Protein AF-A0A4Y9YF72-F1 (afdb_monomer)

Nearest PDB structures (foldseek):
  2wne-assembly1_A  TM=9.883E-01  e=7.523E-07  Phanerodontia chrysosporium
  2w52-assembly1_A  TM=9.874E-01  e=9.789E-07  Phanerodontia chrysosporium
  3wdy-assembly2_B  TM=9.302E-01  e=1.455E-05  Paecilomyces sp. 'thermophila'
  3wdu-assembly2_B  TM=9.258E-01  e=1.362E-05  Paecilomyces sp. 'thermophila'
  3wdy-assembly3_C  TM=9.263E-01  e=2.307E-05  Paecilomyces sp. 'thermophila'

Sequence (155 aa):
MPNPRQRYPLLLLIACSSFFVLCAFLYVRPYIAAAVGPYRPVHDPYQHTTRYALADKYVGNDFFNHWMWESLDDPTHGRVNYIDKWTARRTNLSFASDTKFVMRADHTNRVAPNARGRDSIRIHSNKAYADSVTILDVEHMPEAARPGPPSGRSA

Solvent-accessible surface area (backbone atoms only — not comparable to full-atom values): 10485 Å² total; per-residue (Å²): 139,87,84,88,78,91,74,82,59,76,66,63,63,55,58,54,54,53,52,56,54,52,50,53,56,64,62,52,57,68,61,65,66,70,77,62,70,83,81,72,76,80,82,61,94,78,71,74,82,78,75,85,71,91,85,80,86,78,49,14,61,41,53,75,75,52,37,44,50,47,50,60,81,53,91,84,71,56,70,43,29,34,40,40,63,67,58,26,44,76,71,61,32,35,51,58,46,88,78,42,65,49,76,43,62,63,84,83,74,83,65,56,95,88,48,70,32,42,47,29,78,42,76,45,65,74,70,84,78,80,97,72,86,87,86,82,92,75,95,78,76,95,81,81,85,75,83,70,79,82,80,81,76,86,127

Organism: NCBI:txid34475

Structure (mmCIF, N/CA/C/O backbone):
data_AF-A0A4Y9YF72-F1
#
_entry.id   AF-A0A4Y9YF72-F1
#
loop_
_atom_site.group_PDB
_atom_site.id
_atom_site.type_symbol
_atom_site.label_atom_id
_atom_site.label_alt_id
_atom_site.label_comp_id
_atom_site.label_asym_id
_atom_site.label_entity_id
_atom_site.label_seq_id
_atom_site.pdbx_PDB_ins_code
_atom_site.Cartn_x
_atom_site.Cartn_y
_atom_site.Cartn_z
_atom_site.occupancy
_atom_site.B_iso_or_equiv
_atom_site.auth_seq_id
_atom_site.auth_comp_id
_atom_site.auth_asym_id
_atom_site.auth_atom_id
_atom_site.pdbx_PDB_model_num
ATOM 1 N N . MET A 1 1 ? -52.778 66.997 64.361 1.00 50.12 1 MET A N 1
ATOM 2 C CA . MET A 1 1 ? -51.701 67.099 63.348 1.00 50.12 1 MET A CA 1
ATOM 3 C C . MET A 1 1 ? -50.507 66.300 63.850 1.00 50.12 1 MET A C 1
ATOM 5 O O . MET A 1 1 ? -50.086 66.563 64.970 1.00 50.12 1 MET A O 1
ATOM 9 N N . PRO A 1 2 ? -50.082 65.245 63.130 1.00 38.31 2 PRO A N 1
ATOM 10 C CA . PRO A 1 2 ? -48.852 6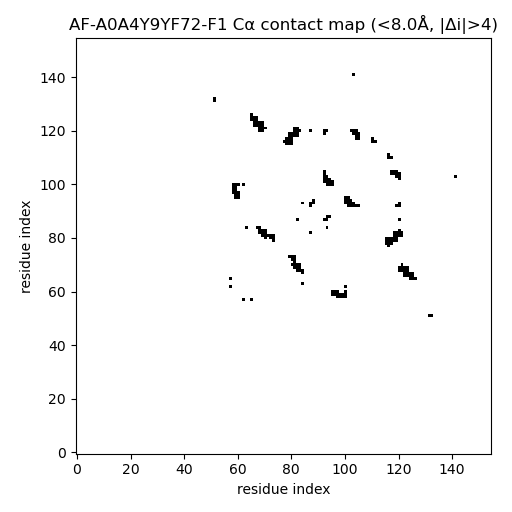5.335 62.328 1.00 38.31 2 PRO A CA 1
ATOM 11 C C . PRO A 1 2 ? -48.932 64.638 60.943 1.00 38.31 2 PRO A C 1
ATOM 13 O O . PRO A 1 2 ? -49.846 63.875 60.655 1.00 38.31 2 PRO A O 1
ATOM 16 N N . ASN A 1 3 ? -47.964 64.977 60.089 1.00 40.59 3 ASN A N 1
ATOM 17 C CA . ASN A 1 3 ? -47.840 64.770 58.634 1.00 40.59 3 ASN A CA 1
ATOM 18 C C . ASN A 1 3 ? -47.347 63.341 58.251 1.00 40.59 3 ASN A C 1
ATOM 20 O O . ASN A 1 3 ? -46.421 62.861 58.914 1.00 40.59 3 ASN A O 1
ATOM 24 N N . PRO A 1 4 ? -47.865 62.654 57.202 1.00 50.78 4 PRO A N 1
ATOM 25 C CA . PRO A 1 4 ? -47.458 61.286 56.877 1.00 50.78 4 PRO A CA 1
ATOM 26 C C . PRO A 1 4 ? -46.300 61.266 55.866 1.00 50.78 4 PRO A C 1
ATOM 28 O O . PRO A 1 4 ? -46.449 61.661 54.713 1.00 50.78 4 PRO A O 1
ATOM 31 N N . ARG A 1 5 ? -45.132 60.757 56.274 1.00 55.25 5 ARG A N 1
ATOM 32 C CA . ARG A 1 5 ? -44.057 60.378 55.341 1.00 55.25 5 ARG A CA 1
ATOM 33 C C . ARG A 1 5 ? -44.157 58.887 55.018 1.00 55.25 5 ARG A C 1
ATOM 35 O O . ARG A 1 5 ? -44.047 58.055 55.917 1.00 55.25 5 ARG A O 1
ATOM 42 N N . GLN A 1 6 ? -44.340 58.584 53.730 1.00 58.81 6 GLN A N 1
ATOM 43 C CA . GLN A 1 6 ? -44.254 57.255 53.117 1.00 58.81 6 GLN A CA 1
ATOM 44 C C . GLN A 1 6 ? -43.027 56.487 53.621 1.00 58.81 6 GLN A C 1
ATOM 46 O O . GLN A 1 6 ? -41.886 56.905 53.429 1.00 58.81 6 GLN A O 1
ATOM 51 N N . ARG A 1 7 ? -43.273 55.324 54.222 1.00 58.47 7 ARG A N 1
ATOM 52 C CA . ARG A 1 7 ? -42.278 54.273 54.428 1.00 58.47 7 ARG A CA 1
ATOM 53 C C . ARG A 1 7 ? -42.843 53.017 53.783 1.00 58.47 7 ARG A C 1
ATOM 55 O O . ARG A 1 7 ? -43.650 52.325 54.392 1.00 58.47 7 ARG A O 1
ATOM 62 N N . TYR A 1 8 ? -42.485 52.767 52.529 1.00 59.09 8 TYR A N 1
ATOM 63 C CA . TYR A 1 8 ? -42.808 51.494 51.891 1.00 59.09 8 TYR A CA 1
ATOM 64 C C . TYR A 1 8 ? -41.902 50.418 52.502 1.00 59.09 8 TYR A C 1
ATOM 66 O O . TYR A 1 8 ? -40.679 50.568 52.447 1.00 59.09 8 TYR A O 1
ATOM 74 N N . PRO A 1 9 ? -42.453 49.370 53.137 1.00 61.31 9 PRO A N 1
ATOM 75 C CA . PRO A 1 9 ? -41.635 48.331 53.736 1.00 61.31 9 PRO A CA 1
ATOM 76 C C . PRO A 1 9 ? -40.953 47.518 52.632 1.00 61.31 9 PRO A C 1
ATOM 78 O O . PRO A 1 9 ? -41.572 47.168 51.628 1.00 61.31 9 PRO A O 1
ATOM 81 N N . LEU A 1 10 ? -39.683 47.181 52.863 1.00 57.97 10 LEU A N 1
ATOM 82 C CA . LEU A 1 10 ? -38.805 46.339 52.036 1.00 57.97 10 LEU A CA 1
ATOM 83 C C . LEU A 1 10 ? -39.486 45.049 51.510 1.00 57.97 10 LEU A C 1
ATOM 85 O O . LEU A 1 10 ? -39.104 44.526 50.468 1.00 57.97 10 LEU A O 1
ATOM 89 N N . LEU A 1 11 ? -40.541 44.577 52.185 1.00 57.09 11 LEU A N 1
ATOM 90 C CA . LEU A 1 11 ? -41.382 43.451 51.767 1.00 57.09 11 LEU A CA 1
ATOM 91 C C . LEU A 1 11 ? -42.107 43.646 50.420 1.00 57.09 11 LEU A C 1
ATOM 93 O O . LEU A 1 11 ? -42.284 42.669 49.696 1.00 57.09 11 LEU A O 1
ATOM 97 N N . LEU A 1 12 ? -42.511 44.868 50.048 1.00 55.44 12 LEU A N 1
ATOM 98 C CA . LEU A 1 12 ? -43.304 45.092 48.826 1.00 55.44 12 LEU A CA 1
ATOM 99 C C . LEU A 1 12 ? -42.461 44.959 47.539 1.00 55.44 12 LEU A C 1
ATOM 101 O O . LEU A 1 12 ? -42.967 44.542 46.501 1.00 55.44 12 LEU A O 1
ATOM 105 N N . LEU A 1 13 ? -41.158 45.251 47.615 1.00 54.81 13 LEU A N 1
ATOM 106 C CA . LEU A 1 13 ? -40.212 45.099 46.498 1.00 54.81 13 LEU A CA 1
ATOM 107 C C . LEU A 1 13 ? -39.846 43.627 46.231 1.00 54.81 13 LEU A C 1
ATOM 109 O O . LEU A 1 13 ? -39.652 43.241 45.080 1.00 54.81 13 LEU A O 1
ATOM 113 N N . ILE A 1 14 ? -39.807 42.792 47.275 1.00 58.72 14 ILE A N 1
ATOM 114 C CA . ILE A 1 14 ? -39.471 41.358 47.178 1.00 58.72 14 ILE A CA 1
ATOM 115 C C . ILE A 1 14 ? -40.650 40.543 46.617 1.00 58.72 14 ILE A C 1
ATOM 117 O O . ILE A 1 14 ? -40.458 39.587 45.860 1.00 58.72 14 ILE A O 1
ATOM 121 N N . ALA A 1 15 ? -41.885 40.946 46.929 1.00 58.03 15 ALA A N 1
ATOM 122 C CA . ALA A 1 15 ? -43.087 40.332 46.363 1.00 58.03 15 ALA A CA 1
ATOM 123 C C . ALA A 1 15 ? -43.213 40.567 44.843 1.00 58.03 15 ALA A C 1
ATOM 125 O O . ALA A 1 15 ? -43.726 39.716 44.120 1.00 58.03 15 ALA A O 1
ATOM 126 N N . CYS A 1 16 ? -42.706 41.696 44.339 1.00 57.41 16 CYS A N 1
ATOM 127 C CA . CYS A 1 16 ? -42.791 42.029 42.918 1.00 57.41 16 CYS A CA 1
ATOM 128 C C . CYS A 1 16 ? -41.764 41.249 42.071 1.00 57.41 16 CYS A C 1
ATOM 130 O O . CYS A 1 16 ? -42.089 40.787 40.981 1.00 57.41 16 CYS A O 1
ATOM 132 N N . SER A 1 17 ? -40.544 41.014 42.577 1.00 61.19 17 SER A N 1
ATOM 133 C CA . SER A 1 17 ? -39.507 40.272 41.834 1.00 61.19 17 SER A CA 1
ATOM 134 C C . SER A 1 17 ? -39.796 38.770 41.729 1.00 61.19 17 SER A C 1
ATOM 136 O O . SER A 1 17 ? -39.545 38.156 40.693 1.00 61.19 17 SER A O 1
ATOM 138 N N . SER A 1 18 ? -40.383 38.181 42.772 1.00 61.12 18 SER A N 1
ATOM 139 C CA . SER A 1 18 ? -40.743 36.759 42.807 1.00 61.12 18 SER A CA 1
ATOM 140 C C . SER A 1 18 ? -41.889 36.411 41.848 1.00 61.12 18 SER A C 1
ATOM 142 O O . SER A 1 18 ? -41.864 35.344 41.233 1.00 61.12 18 SER A O 1
ATOM 144 N N . PHE A 1 19 ? -42.837 37.330 41.633 1.00 63.22 19 PHE A N 1
ATOM 145 C CA . PHE A 1 19 ? -43.930 37.142 40.675 1.00 63.22 19 PHE A CA 1
ATOM 146 C C . PHE A 1 19 ? -43.442 37.163 39.215 1.00 63.22 19 PHE A C 1
ATOM 148 O O . PHE A 1 19 ? -43.870 36.339 38.407 1.00 63.22 19 PHE A O 1
ATOM 155 N N . PHE A 1 20 ? -42.483 38.036 38.882 1.00 61.34 20 PHE A N 1
ATOM 156 C CA . PHE A 1 20 ? -41.873 38.083 37.546 1.00 61.34 20 PHE A CA 1
ATOM 157 C C . PHE A 1 20 ? -41.055 36.824 37.221 1.00 61.34 20 PHE A C 1
ATOM 159 O O . PHE A 1 20 ? -41.131 36.315 36.101 1.00 61.34 20 PHE A O 1
ATOM 166 N N . VAL A 1 21 ? -40.324 36.278 38.199 1.00 66.38 21 VAL A N 1
ATOM 167 C CA . VAL A 1 21 ? -39.548 35.039 38.020 1.00 66.38 21 VAL A CA 1
ATOM 168 C C . VAL A 1 21 ? -40.474 33.833 37.828 1.00 66.38 21 VAL A C 1
ATOM 170 O O . VAL A 1 21 ? -40.273 33.049 36.902 1.00 66.38 21 VAL A O 1
ATOM 173 N N . LEU A 1 22 ? -41.534 33.706 38.634 1.00 63.78 22 LEU A N 1
ATOM 174 C CA . LEU A 1 22 ? -42.528 32.637 38.477 1.00 63.78 22 LEU A CA 1
ATOM 175 C C . LEU A 1 22 ? -43.243 32.703 37.122 1.00 63.78 22 LEU A C 1
ATOM 177 O O . LEU A 1 22 ? -43.400 31.673 36.469 1.00 63.78 22 LEU A O 1
ATOM 181 N N . CYS A 1 23 ? -43.612 33.897 36.656 1.00 64.50 23 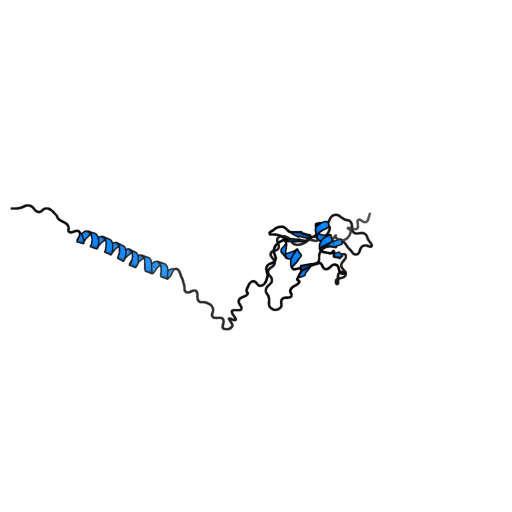CYS A N 1
ATOM 182 C CA . CYS A 1 23 ? -44.285 34.057 35.368 1.00 64.50 23 CYS A CA 1
ATOM 183 C C . CYS A 1 23 ? -43.373 33.660 34.190 1.00 64.50 23 CYS A C 1
ATOM 185 O O . CYS A 1 23 ? -43.813 32.952 33.288 1.00 64.50 23 CYS A O 1
ATOM 187 N N . ALA A 1 24 ? -42.077 33.999 34.234 1.00 62.44 24 ALA A N 1
ATOM 188 C CA . ALA A 1 24 ? -41.110 33.563 33.221 1.00 62.44 24 ALA A CA 1
ATOM 189 C C . ALA A 1 24 ? -40.930 32.031 33.194 1.00 62.44 24 ALA A C 1
ATOM 191 O O . ALA A 1 24 ? -40.911 31.428 32.120 1.00 62.44 24 ALA A O 1
ATOM 192 N N . PHE A 1 25 ? -40.869 31.368 34.355 1.00 61.44 25 PHE A N 1
ATOM 193 C CA . PHE A 1 25 ? -40.765 29.903 34.411 1.00 61.44 25 PHE A CA 1
ATOM 194 C C . PHE A 1 25 ? -42.038 29.186 33.943 1.00 61.44 25 PHE A C 1
ATOM 196 O O . PHE A 1 25 ? -41.942 28.118 33.334 1.00 61.44 25 PHE A O 1
ATOM 203 N N . LEU A 1 26 ? -43.217 29.758 34.196 1.00 65.56 26 LEU A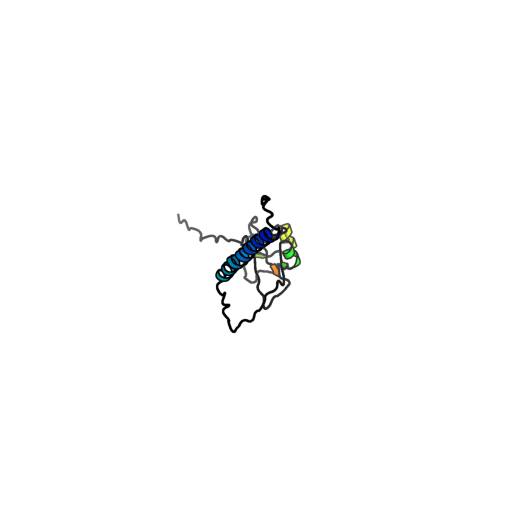 N 1
ATOM 204 C CA . LEU A 1 26 ? -44.492 29.195 33.747 1.00 65.56 26 LEU A CA 1
ATOM 205 C C . LEU A 1 26 ? -44.775 29.475 32.264 1.00 65.56 26 LEU A C 1
ATOM 207 O O . LEU A 1 26 ? -45.437 28.666 31.621 1.00 65.56 26 LEU A O 1
ATOM 211 N N . TYR A 1 27 ? -44.243 30.567 31.705 1.00 62.72 27 TYR A N 1
ATOM 212 C CA . TYR A 1 27 ? -44.468 30.935 30.306 1.00 62.72 27 TYR A CA 1
ATOM 213 C C . TYR A 1 27 ? -43.460 30.296 29.338 1.00 62.72 27 TYR A C 1
ATOM 215 O O . TYR A 1 27 ? -43.830 29.988 28.213 1.00 62.72 27 TYR A O 1
ATOM 223 N N . VAL A 1 28 ? -42.213 30.019 29.751 1.00 59.72 28 VAL A N 1
ATOM 224 C CA . VAL A 1 28 ? -41.188 29.416 28.863 1.00 59.72 28 VAL A CA 1
ATOM 225 C C . VAL A 1 28 ? -41.265 27.881 28.814 1.00 59.72 28 VAL A C 1
ATOM 227 O O . VAL A 1 28 ? -40.985 27.273 27.781 1.00 59.72 28 VAL A O 1
ATOM 230 N N . ARG A 1 29 ? -41.692 27.222 29.900 1.00 56.97 29 ARG A N 1
ATOM 231 C CA . ARG A 1 29 ? -41.768 25.750 29.975 1.00 56.97 29 ARG A CA 1
ATOM 232 C C . ARG A 1 29 ? -42.698 25.066 28.957 1.00 56.97 29 ARG A C 1
ATOM 234 O O . ARG A 1 29 ? -42.290 24.020 28.451 1.00 56.97 29 ARG A O 1
ATOM 241 N N . PRO A 1 30 ? -43.885 25.596 28.605 1.00 57.41 30 PRO A N 1
ATOM 242 C CA . PRO A 1 30 ? -44.741 24.937 27.619 1.00 57.41 30 PRO A CA 1
ATOM 243 C C . PRO A 1 30 ? -44.245 25.088 26.170 1.00 57.41 30 PRO A C 1
ATOM 245 O O . PRO A 1 30 ? -44.663 24.309 25.319 1.00 57.41 30 PRO A O 1
ATOM 248 N N . TYR A 1 31 ? -43.327 26.020 25.874 1.00 54.25 31 TYR A N 1
ATOM 249 C CA . TYR A 1 31 ? -42.811 26.206 24.509 1.00 54.25 31 TYR A CA 1
ATOM 250 C C . TYR A 1 31 ? -41.742 25.178 24.107 1.00 54.25 31 TYR A C 1
ATOM 252 O O . TYR A 1 31 ? -41.672 24.810 22.938 1.00 54.25 31 TYR A O 1
ATOM 260 N N . ILE A 1 32 ? -40.940 24.658 25.046 1.00 56.22 32 ILE A N 1
ATOM 261 C CA . ILE A 1 32 ? -39.904 23.655 24.718 1.00 56.22 32 ILE A CA 1
ATOM 262 C C . ILE A 1 32 ? -40.517 22.263 24.481 1.00 56.22 32 ILE A C 1
ATOM 264 O O . ILE A 1 32 ? -40.023 21.504 23.650 1.00 56.22 32 ILE A O 1
ATOM 268 N N . ALA A 1 33 ? -41.624 21.925 25.149 1.00 54.97 33 ALA A N 1
ATOM 269 C CA . ALA A 1 33 ? -42.234 20.597 25.043 1.00 54.97 33 ALA A CA 1
ATOM 270 C C . ALA A 1 33 ? -42.943 20.332 23.697 1.00 54.97 33 ALA A C 1
ATOM 272 O O . ALA A 1 33 ? -43.130 19.176 23.332 1.00 54.97 33 ALA A O 1
ATOM 273 N N . ALA A 1 34 ? -43.324 21.375 22.949 1.00 56.28 34 ALA A N 1
ATOM 274 C CA . ALA A 1 34 ? -44.076 21.235 21.698 1.00 56.28 34 ALA A CA 1
ATOM 275 C C . ALA A 1 34 ? -43.199 21.119 20.432 1.00 56.28 34 ALA A C 1
ATOM 277 O O . ALA A 1 34 ? -43.714 20.776 19.371 1.00 56.28 34 ALA A O 1
ATOM 278 N N . ALA A 1 35 ? -41.888 21.384 20.518 1.00 54.28 35 ALA A N 1
ATOM 279 C CA . ALA A 1 35 ? -40.981 21.366 19.360 1.00 54.28 35 ALA A CA 1
ATOM 280 C C . ALA A 1 35 ? -40.330 19.995 19.082 1.00 54.28 35 ALA A C 1
ATOM 282 O O . ALA A 1 35 ? -39.660 19.818 18.067 1.00 54.28 35 ALA A O 1
ATOM 283 N N . VAL A 1 36 ? -40.543 19.009 19.953 1.00 61.12 36 VAL A N 1
ATOM 284 C CA . VAL A 1 36 ? -40.108 17.620 19.766 1.00 61.12 36 VAL A CA 1
ATOM 285 C C . VAL A 1 36 ? -41.348 16.754 19.610 1.00 61.12 36 VAL A C 1
ATOM 287 O O . VAL A 1 36 ? -41.893 16.226 20.576 1.00 61.12 36 VAL A O 1
ATOM 290 N N . GLY A 1 37 ? -41.826 16.628 18.369 1.00 59.78 37 GLY A N 1
ATOM 291 C CA . GLY A 1 37 ? -42.790 15.583 18.028 1.00 59.78 37 GLY A CA 1
ATOM 292 C C . GLY A 1 37 ? -42.251 14.220 18.481 1.00 59.78 37 GLY A C 1
ATOM 293 O O . GLY A 1 37 ? -41.030 14.045 18.544 1.00 59.78 37 GLY A O 1
ATOM 294 N N . PRO A 1 38 ? -43.113 13.248 18.828 1.00 66.00 38 PRO A N 1
ATOM 295 C CA . PRO A 1 38 ? -42.639 11.946 19.254 1.00 66.00 38 PRO A CA 1
ATOM 296 C C . PRO A 1 38 ? -41.899 11.318 18.078 1.00 66.00 38 PRO A C 1
ATOM 298 O O . PRO A 1 38 ? -42.517 10.843 17.125 1.00 66.00 38 PRO A O 1
ATOM 301 N N . TYR A 1 39 ? -40.568 11.318 18.139 1.00 54.06 39 TYR A N 1
ATOM 302 C CA . TYR A 1 39 ? -39.772 10.393 17.359 1.00 54.06 39 TYR A CA 1
ATOM 303 C C . TYR A 1 39 ? -40.244 9.009 17.792 1.00 54.06 39 TYR A C 1
ATOM 305 O O . TYR A 1 39 ? -39.923 8.542 18.882 1.00 54.06 39 TYR A O 1
ATOM 313 N N . ARG A 1 40 ? -41.131 8.411 16.998 1.00 59.91 40 ARG A N 1
ATOM 314 C CA . ARG A 1 40 ? -41.585 7.043 17.194 1.00 59.91 40 ARG A CA 1
ATOM 315 C C .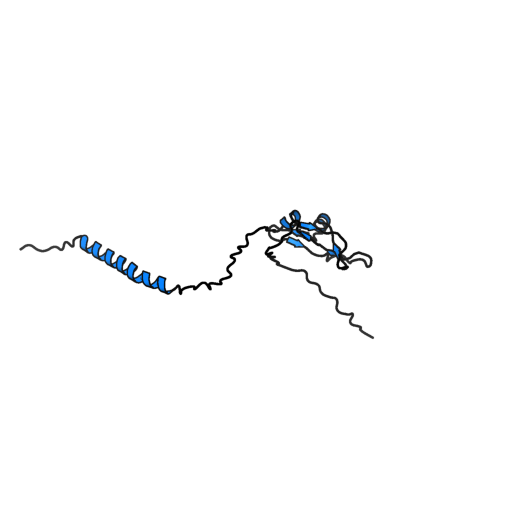 ARG A 1 40 ? -40.489 6.169 16.601 1.00 59.91 40 ARG A C 1
ATOM 317 O O . ARG A 1 40 ? -40.398 6.120 15.375 1.00 59.91 40 ARG A O 1
ATOM 324 N N . PRO A 1 41 ? -39.635 5.516 17.411 1.00 63.41 41 PRO A N 1
ATOM 325 C CA . PRO A 1 41 ? -38.747 4.515 16.855 1.00 63.41 41 PRO A CA 1
ATOM 326 C C . PRO A 1 41 ? -39.631 3.437 16.228 1.00 63.41 41 PRO A C 1
ATOM 328 O O . PRO A 1 41 ? -40.516 2.889 16.890 1.00 63.41 41 PRO A O 1
ATOM 331 N N . VAL A 1 42 ? -39.430 3.177 14.937 1.00 65.81 42 VAL A N 1
ATOM 332 C CA . VAL A 1 42 ? -39.989 1.998 14.279 1.00 65.81 42 VAL A CA 1
ATOM 333 C C . VAL A 1 42 ? -39.494 0.794 15.077 1.00 65.81 42 VAL A C 1
ATOM 335 O O . VAL A 1 42 ? -38.291 0.569 15.198 1.00 65.81 42 VAL A O 1
ATOM 338 N N . HIS A 1 43 ? -40.419 0.085 15.716 1.00 61.41 43 HIS A N 1
ATOM 339 C CA . HIS A 1 43 ? -40.112 -1.115 16.480 1.00 61.41 43 HIS A CA 1
ATOM 340 C C . HIS A 1 43 ? -40.001 -2.264 15.476 1.00 61.41 43 HIS A C 1
ATOM 342 O O . HIS A 1 43 ? -40.974 -2.969 15.230 1.00 61.41 43 HIS A O 1
ATOM 348 N N . ASP A 1 44 ? -38.841 -2.398 14.833 1.00 68.81 44 ASP A N 1
ATOM 349 C CA . ASP A 1 44 ? -38.553 -3.587 14.035 1.00 68.81 44 ASP A CA 1
ATOM 350 C C . ASP A 1 44 ? -38.323 -4.768 14.993 1.00 68.81 44 ASP A C 1
ATOM 352 O O . ASP A 1 44 ? -37.387 -4.727 15.797 1.00 68.81 44 ASP A O 1
ATOM 356 N N . PRO A 1 45 ? -39.133 -5.842 14.937 1.00 67.12 45 PRO A N 1
ATOM 357 C CA . PRO A 1 45 ? -39.005 -6.992 15.838 1.00 67.12 45 PRO A CA 1
ATOM 358 C C . PRO A 1 45 ? -37.733 -7.828 15.589 1.00 67.12 45 PRO A C 1
ATOM 360 O O . PRO A 1 45 ? -37.479 -8.789 16.310 1.00 67.12 45 PRO A O 1
ATOM 363 N N . TYR A 1 46 ? -36.913 -7.439 14.606 1.00 59.12 46 TYR A N 1
ATOM 364 C CA . TYR A 1 46 ? -35.614 -8.025 14.268 1.00 59.12 46 TYR A CA 1
ATOM 365 C C . TYR A 1 46 ? -34.450 -7.054 14.530 1.00 59.12 46 TYR A C 1
ATOM 367 O O . TYR A 1 46 ? -33.500 -6.972 13.756 1.00 59.12 46 TYR A O 1
ATOM 375 N N . GLN A 1 47 ? -34.496 -6.300 15.629 1.00 53.66 47 GLN A N 1
ATOM 376 C CA . GLN A 1 47 ? -33.350 -5.517 16.100 1.00 53.66 47 GLN A CA 1
ATOM 377 C C . GLN A 1 47 ? -32.304 -6.440 16.741 1.00 53.66 47 GLN A C 1
ATOM 379 O O . GLN A 1 47 ? -32.140 -6.488 17.959 1.00 53.66 47 GLN A O 1
ATOM 384 N N . HIS A 1 48 ? -31.540 -7.152 15.915 1.00 59.31 48 HIS A N 1
ATOM 385 C CA . HIS A 1 48 ? -30.193 -7.527 16.321 1.00 59.31 48 HIS A CA 1
ATOM 386 C C . HIS A 1 48 ? -29.381 -6.228 16.287 1.00 59.31 48 HIS A C 1
ATOM 388 O O . HIS A 1 48 ? -28.952 -5.786 15.223 1.00 59.31 48 HIS A O 1
ATOM 394 N N . THR A 1 49 ? -29.223 -5.549 17.429 1.00 61.69 49 THR A N 1
ATOM 395 C CA . THR A 1 49 ? -28.299 -4.406 17.526 1.00 61.69 49 THR A CA 1
ATOM 396 C C . THR A 1 49 ? -26.866 -4.936 17.494 1.00 61.69 49 THR A C 1
ATOM 398 O O . THR A 1 49 ? -26.137 -4.962 18.481 1.00 61.69 49 THR A O 1
ATOM 401 N N . THR A 1 50 ? -26.462 -5.435 16.330 1.00 67.88 50 THR A N 1
ATOM 402 C CA . THR A 1 50 ? -25.081 -5.794 16.057 1.00 67.88 50 THR A CA 1
ATOM 403 C C . THR A 1 50 ? -24.334 -4.482 15.889 1.00 67.88 50 THR A C 1
ATOM 405 O O . THR A 1 50 ? -24.432 -3.805 14.867 1.00 67.88 50 THR A O 1
ATOM 408 N N . ARG A 1 51 ? -23.656 -4.058 16.955 1.00 78.31 51 ARG A N 1
ATOM 409 C CA . ARG A 1 51 ? -22.821 -2.860 16.942 1.00 78.31 51 ARG A CA 1
ATOM 410 C C . ARG A 1 51 ? -21.453 -3.239 16.401 1.00 78.31 51 ARG A C 1
ATOM 412 O O . ARG A 1 51 ? -20.741 -4.019 17.027 1.00 78.31 51 ARG A O 1
ATOM 419 N N . TYR A 1 52 ? -21.082 -2.672 15.259 1.00 86.25 52 TYR A N 1
ATOM 420 C CA . TYR A 1 52 ? -19.710 -2.756 14.776 1.00 86.25 52 TYR A CA 1
ATOM 421 C C . TYR A 1 52 ? -18.811 -1.877 15.646 1.00 86.25 52 TYR A C 1
ATOM 423 O O . TYR A 1 52 ? -19.131 -0.718 15.918 1.00 86.25 52 TYR A O 1
ATOM 431 N N . ALA A 1 53 ? -17.687 -2.436 16.082 1.00 91.62 53 ALA A N 1
ATOM 432 C CA . ALA A 1 53 ? -16.606 -1.703 16.723 1.00 91.62 53 ALA A CA 1
ATOM 433 C C . ALA A 1 53 ? -15.414 -1.631 15.765 1.00 91.62 53 ALA A C 1
ATOM 435 O O . ALA A 1 53 ? -15.227 -2.515 14.927 1.00 91.62 53 ALA A O 1
ATOM 436 N N . LEU A 1 54 ? -14.604 -0.579 15.887 1.00 94.50 54 LEU A N 1
ATOM 437 C CA . LEU A 1 54 ? -13.387 -0.444 15.096 1.00 94.50 54 LEU A CA 1
ATOM 438 C C . LEU A 1 54 ? -12.401 -1.553 15.489 1.00 94.50 54 LEU A C 1
ATOM 440 O O . LEU A 1 54 ? -11.869 -1.532 16.597 1.00 94.50 54 LEU A O 1
ATOM 444 N N . ALA A 1 55 ? -12.175 -2.508 14.587 1.00 94.12 55 ALA A N 1
ATOM 445 C CA . ALA A 1 55 ? -11.201 -3.579 14.787 1.00 94.12 55 ALA A CA 1
ATOM 446 C C . ALA A 1 55 ? -9.782 -3.125 14.413 1.00 94.12 55 ALA A C 1
ATOM 448 O O . ALA A 1 55 ? -8.850 -3.256 15.201 1.00 94.12 55 ALA A O 1
ATOM 449 N N . ASP A 1 56 ? -9.634 -2.547 13.222 1.00 95.88 56 ASP A N 1
ATOM 450 C CA . ASP A 1 56 ? -8.354 -2.148 12.654 1.00 95.88 56 ASP A CA 1
ATOM 451 C C . ASP A 1 56 ? -8.506 -0.831 11.882 1.00 95.88 56 ASP A C 1
ATOM 453 O O . ASP A 1 56 ? -9.541 -0.562 11.269 1.00 95.88 56 ASP A O 1
ATOM 457 N N . LYS A 1 57 ? -7.458 -0.004 11.915 1.00 96.81 57 LYS A N 1
ATOM 458 C CA . LYS A 1 57 ? -7.349 1.244 11.156 1.00 96.81 57 LYS A CA 1
ATOM 459 C C . LYS A 1 57 ? -5.950 1.315 10.560 1.00 96.81 57 LYS A C 1
ATOM 461 O O . LYS A 1 57 ? -4.980 1.206 11.301 1.00 96.81 57 LYS A O 1
ATOM 466 N N . TYR A 1 58 ? -5.866 1.516 9.248 1.00 97.31 58 TYR A N 1
ATOM 467 C CA . TYR A 1 58 ? -4.599 1.653 8.532 1.00 97.31 58 TYR A CA 1
ATOM 468 C C . TYR A 1 58 ? -4.547 3.015 7.847 1.00 97.31 58 TYR A C 1
ATOM 470 O O . TYR A 1 58 ? -5.385 3.310 6.997 1.00 97.31 58 TYR A O 1
ATOM 478 N N . VAL A 1 59 ? -3.576 3.846 8.218 1.00 97.56 59 VAL A N 1
ATOM 479 C CA . VAL A 1 59 ? -3.342 5.159 7.611 1.00 97.56 59 VAL A CA 1
ATOM 480 C C . VAL A 1 59 ? -1.862 5.320 7.282 1.00 97.56 59 VAL A C 1
ATOM 482 O O . VAL A 1 59 ? -0.985 4.978 8.072 1.00 97.56 59 VAL A O 1
ATOM 485 N N . GLY A 1 60 ? -1.569 5.848 6.092 1.00 96.62 60 GLY A N 1
ATOM 486 C CA . GLY A 1 60 ? -0.207 6.214 5.715 1.00 96.62 60 GLY A CA 1
ATOM 487 C C . GLY A 1 60 ? 0.779 5.046 5.801 1.00 96.62 60 GLY A C 1
ATOM 488 O O . GLY A 1 60 ? 0.680 4.070 5.056 1.00 96.62 60 GLY A O 1
ATOM 489 N N . ASN A 1 61 ? 1.753 5.152 6.707 1.00 96.75 61 ASN A N 1
ATOM 490 C CA . ASN A 1 61 ? 2.810 4.153 6.867 1.00 96.75 61 ASN A CA 1
ATOM 491 C C . ASN A 1 61 ? 2.326 2.804 7.423 1.00 96.75 61 ASN A C 1
ATOM 493 O O . ASN A 1 61 ? 3.039 1.810 7.266 1.00 96.75 61 ASN A O 1
ATOM 497 N N . ASP A 1 62 ? 1.122 2.727 7.996 1.00 96.94 62 ASP A N 1
ATOM 498 C CA . ASP A 1 62 ? 0.559 1.475 8.517 1.00 96.94 62 ASP A CA 1
ATOM 499 C C . ASP A 1 62 ? 0.483 0.383 7.439 1.00 96.94 62 ASP A C 1
ATOM 501 O O . ASP A 1 62 ? 0.707 -0.800 7.714 1.00 96.94 62 ASP A O 1
ATOM 505 N N . PHE A 1 63 ? 0.258 0.778 6.182 1.00 96.88 63 PHE A N 1
ATOM 506 C CA . PHE A 1 63 ? 0.234 -0.138 5.043 1.00 96.88 63 PHE A CA 1
ATOM 507 C C . PHE A 1 63 ? 1.561 -0.890 4.868 1.00 96.88 63 PHE A C 1
ATOM 509 O O . PHE A 1 63 ? 1.557 -2.068 4.528 1.00 96.88 63 PHE A O 1
ATOM 516 N N . PHE A 1 64 ? 2.709 -0.278 5.174 1.00 96.81 64 PHE A N 1
ATOM 517 C CA . PHE A 1 64 ? 4.006 -0.961 5.073 1.00 96.81 64 PHE A CA 1
ATOM 518 C C . PHE A 1 64 ? 4.253 -1.995 6.179 1.00 96.81 64 PHE A C 1
ATOM 520 O O . PHE A 1 64 ? 5.132 -2.852 6.014 1.00 96.81 64 PHE A O 1
ATOM 527 N N . ASN A 1 65 ? 3.500 -1.917 7.278 1.00 95.25 65 ASN A N 1
ATOM 528 C CA . ASN A 1 65 ? 3.680 -2.745 8.469 1.00 95.25 65 ASN A CA 1
ATOM 529 C C . ASN A 1 65 ? 2.655 -3.884 8.553 1.00 95.25 65 ASN A C 1
ATOM 531 O O . ASN A 1 65 ? 2.985 -4.968 9.031 1.00 95.25 65 ASN A O 1
ATOM 535 N N . HIS A 1 66 ? 1.433 -3.661 8.064 1.00 95.88 66 HIS A N 1
ATOM 536 C CA . HIS A 1 66 ? 0.313 -4.598 8.222 1.00 95.88 66 HIS A CA 1
ATOM 537 C C . HIS A 1 66 ? -0.105 -5.322 6.934 1.00 95.88 66 HIS A C 1
ATOM 539 O O . HIS A 1 66 ? -1.012 -6.158 6.974 1.00 95.88 66 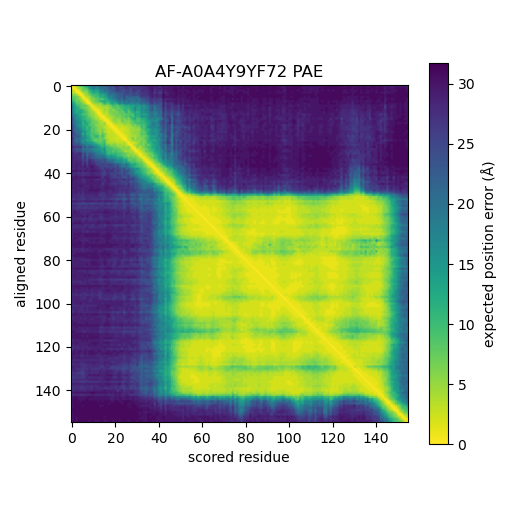HIS A O 1
ATOM 545 N N . TRP A 1 67 ? 0.561 -5.024 5.815 1.00 97.44 67 TRP A N 1
ATOM 546 C CA . TRP A 1 67 ? 0.301 -5.636 4.515 1.00 97.44 67 TRP A CA 1
ATOM 547 C C . TRP A 1 67 ? 1.566 -6.252 3.910 1.00 97.44 67 TRP A C 1
ATOM 549 O O . TRP A 1 67 ? 2.697 -5.815 4.154 1.00 97.44 67 TRP A O 1
ATOM 559 N N . MET A 1 68 ? 1.356 -7.272 3.087 1.00 97.12 68 MET A N 1
ATOM 560 C CA . MET A 1 68 ? 2.370 -7.968 2.303 1.00 97.12 68 MET A CA 1
ATOM 561 C C . MET A 1 68 ? 2.295 -7.550 0.842 1.00 97.12 68 MET A C 1
ATOM 563 O O . MET A 1 68 ? 1.209 -7.358 0.313 1.00 97.12 68 MET A O 1
ATOM 567 N N . TRP A 1 69 ? 3.457 -7.433 0.197 1.00 97.44 69 TRP A N 1
ATOM 568 C CA . TRP A 1 69 ? 3.566 -7.200 -1.240 1.00 97.44 69 TRP A CA 1
ATOM 569 C C . TRP A 1 69 ? 3.704 -8.553 -1.922 1.00 97.44 69 TRP A C 1
ATOM 571 O O . TRP A 1 69 ? 4.669 -9.275 -1.667 1.00 97.44 69 TRP A O 1
ATOM 581 N N . GLU A 1 70 ? 2.745 -8.888 -2.774 1.00 95.19 70 GLU A N 1
ATOM 582 C CA . GLU A 1 70 ? 2.778 -10.119 -3.555 1.00 95.19 70 GLU A CA 1
ATOM 583 C C . GLU A 1 70 ? 3.586 -9.873 -4.826 1.00 95.19 70 GLU A C 1
ATOM 585 O O . GLU A 1 70 ? 3.233 -9.003 -5.611 1.00 95.19 70 GLU A O 1
ATOM 590 N N . SER A 1 71 ? 4.664 -10.631 -5.037 1.00 92.88 71 SER A N 1
ATOM 591 C CA . SER A 1 71 ? 5.523 -10.528 -6.231 1.00 92.88 71 SER A CA 1
ATOM 592 C C . SER A 1 71 ? 5.367 -11.698 -7.211 1.00 92.88 71 SER A C 1
ATOM 594 O O . SER A 1 71 ? 6.086 -11.788 -8.216 1.00 92.88 71 SER A O 1
ATOM 596 N N . LEU A 1 72 ? 4.424 -12.599 -6.921 1.00 90.31 72 LEU A N 1
ATOM 597 C CA . LEU A 1 72 ? 4.114 -13.761 -7.747 1.00 90.31 72 LEU A CA 1
ATOM 598 C C . LEU A 1 72 ? 3.588 -13.345 -9.125 1.00 90.31 72 LEU A C 1
ATOM 600 O O . LEU A 1 72 ? 3.153 -12.209 -9.335 1.00 90.31 72 LEU A O 1
ATOM 604 N N . ASP A 1 73 ? 3.649 -14.286 -10.065 1.00 89.38 73 ASP A N 1
ATOM 605 C CA . ASP A 1 73 ? 3.007 -14.123 -11.365 1.00 89.38 73 ASP A CA 1
ATOM 606 C C . ASP A 1 73 ? 1.508 -13.892 -11.179 1.00 89.38 73 ASP A C 1
ATOM 608 O O . ASP A 1 73 ? 0.876 -14.482 -10.300 1.00 89.38 73 ASP A O 1
ATOM 612 N N . ASP A 1 74 ? 0.949 -13.005 -11.998 1.00 90.25 74 ASP A N 1
ATOM 613 C CA . ASP A 1 74 ? -0.458 -12.647 -11.904 1.00 90.25 74 ASP A CA 1
ATOM 614 C C . ASP A 1 74 ? -1.350 -13.867 -12.201 1.00 90.25 74 ASP A C 1
ATOM 616 O O . ASP A 1 74 ? -1.339 -14.360 -13.333 1.00 90.25 74 ASP A O 1
ATOM 620 N N . PRO A 1 75 ? -2.178 -14.321 -11.237 1.00 89.25 75 PRO A N 1
ATOM 621 C CA . PRO A 1 75 ? -3.091 -15.445 -11.440 1.00 89.25 75 PRO A CA 1
ATOM 622 C C . PRO A 1 75 ? -4.115 -15.208 -12.558 1.00 89.25 75 PRO A C 1
ATOM 624 O O . PRO A 1 75 ? -4.695 -16.158 -13.080 1.00 89.25 75 PRO A O 1
ATOM 627 N N . THR A 1 76 ? -4.361 -13.944 -12.926 1.00 90.88 76 THR A N 1
ATOM 628 C CA . THR A 1 76 ? -5.278 -13.574 -14.014 1.00 90.88 76 THR A CA 1
ATOM 629 C C . THR A 1 76 ? -4.596 -13.472 -15.382 1.00 90.88 76 THR A C 1
ATOM 631 O O . THR A 1 76 ? -5.268 -13.207 -16.377 1.00 90.88 76 THR A O 1
ATOM 634 N N . HIS A 1 77 ? -3.291 -13.763 -15.457 1.00 89.38 77 HIS A N 1
ATOM 635 C CA . HIS A 1 77 ? -2.476 -13.739 -16.677 1.00 89.38 77 HIS A CA 1
ATOM 636 C C . HIS A 1 77 ? -2.412 -12.358 -17.360 1.00 89.38 77 HIS A C 1
ATOM 638 O O . HIS A 1 77 ? -2.291 -12.256 -18.584 1.00 89.38 77 HIS A O 1
ATOM 644 N N . GLY A 1 78 ? -2.494 -11.274 -16.585 1.00 87.44 78 GLY A N 1
ATOM 645 C CA . GLY A 1 78 ? -2.320 -9.913 -17.070 1.00 87.44 78 GLY A CA 1
ATOM 646 C C . GLY A 1 78 ? -0.867 -9.583 -17.418 1.00 87.44 78 GLY A C 1
ATOM 647 O O . GLY A 1 78 ? 0.086 -10.177 -16.914 1.00 87.44 78 GLY A O 1
ATOM 648 N N . ARG A 1 79 ? -0.675 -8.565 -18.268 1.00 91.69 79 ARG A N 1
ATOM 649 C CA . ARG A 1 79 ? 0.657 -8.036 -18.610 1.00 91.69 79 ARG A CA 1
ATOM 650 C C . ARG A 1 79 ? 1.177 -7.110 -17.507 1.00 91.69 79 ARG A C 1
ATOM 652 O O . ARG A 1 79 ? 1.315 -5.898 -17.700 1.00 91.69 79 ARG A O 1
ATOM 659 N N . VAL A 1 80 ? 1.476 -7.684 -16.348 1.00 93.75 80 VAL A N 1
ATOM 660 C CA . VAL A 1 80 ? 1.910 -6.969 -15.143 1.00 93.75 80 VAL A CA 1
ATOM 661 C C . VAL A 1 80 ? 3.120 -7.643 -14.496 1.00 93.75 80 VAL A C 1
ATOM 663 O O . VAL A 1 80 ? 3.280 -8.856 -14.547 1.00 93.75 80 VAL A O 1
ATOM 666 N N . ASN A 1 81 ? 3.993 -6.843 -13.890 1.00 96.12 81 ASN A N 1
ATOM 667 C CA . ASN A 1 81 ? 5.092 -7.311 -13.062 1.00 96.12 81 ASN A CA 1
ATOM 668 C C . ASN A 1 81 ? 4.884 -6.824 -11.624 1.00 96.12 81 ASN A C 1
ATOM 670 O O . ASN A 1 81 ? 5.209 -5.683 -11.305 1.00 96.12 81 ASN A O 1
ATOM 674 N N . TYR A 1 82 ? 4.323 -7.662 -10.752 1.00 97.12 82 TYR A N 1
ATOM 675 C CA . TYR A 1 82 ? 4.215 -7.305 -9.342 1.00 97.12 82 TYR A CA 1
ATOM 676 C C . TYR A 1 82 ? 5.576 -7.360 -8.645 1.00 97.12 82 TYR A C 1
ATOM 678 O O . TYR A 1 82 ? 6.270 -8.377 -8.692 1.00 97.12 82 TYR A O 1
ATOM 686 N N . ILE A 1 83 ? 5.962 -6.250 -8.019 1.00 97.12 83 ILE A N 1
ATOM 687 C CA . ILE A 1 83 ? 7.270 -6.089 -7.374 1.00 97.12 83 ILE A CA 1
ATOM 688 C C . ILE A 1 83 ? 7.161 -6.111 -5.848 1.00 97.12 83 ILE A C 1
ATOM 690 O O . ILE A 1 83 ? 6.123 -5.795 -5.266 1.00 97.12 83 ILE A O 1
ATOM 694 N N . ASP A 1 84 ? 8.263 -6.462 -5.188 1.00 97.31 84 ASP A N 1
ATOM 695 C CA . ASP A 1 84 ? 8.347 -6.507 -3.732 1.00 97.31 84 ASP A CA 1
ATOM 696 C C . ASP A 1 84 ? 8.331 -5.104 -3.088 1.00 97.31 84 ASP A C 1
ATOM 698 O O . ASP A 1 84 ? 8.601 -4.081 -3.728 1.00 97.31 84 ASP A O 1
ATOM 702 N N . LYS A 1 85 ? 8.063 -5.061 -1.775 1.00 97.06 85 LYS A N 1
ATOM 703 C CA . LYS A 1 85 ? 7.957 -3.825 -0.981 1.00 97.06 85 LYS A CA 1
ATOM 704 C C . LYS A 1 85 ? 9.205 -2.941 -1.061 1.00 97.06 85 LYS A C 1
ATOM 706 O O . LYS A 1 85 ? 9.085 -1.716 -1.084 1.00 97.06 85 LYS A O 1
ATOM 711 N N . TRP A 1 86 ? 10.402 -3.526 -1.060 1.00 97.19 86 TRP A N 1
ATOM 712 C CA . TRP A 1 86 ? 11.642 -2.753 -1.078 1.00 97.19 86 TRP A CA 1
ATOM 713 C C . TRP A 1 86 ? 11.849 -2.097 -2.443 1.00 97.19 86 TRP A C 1
ATOM 715 O O . TRP A 1 86 ? 12.082 -0.885 -2.519 1.00 97.19 86 TRP A O 1
ATOM 725 N N . THR A 1 87 ? 11.660 -2.860 -3.521 1.00 97.00 87 THR A N 1
ATOM 726 C CA . THR A 1 87 ? 11.730 -2.333 -4.888 1.00 97.00 87 THR A CA 1
ATOM 727 C C . THR A 1 87 ? 10.665 -1.262 -5.118 1.00 97.00 87 THR A C 1
ATOM 729 O O . THR A 1 87 ? 10.986 -0.207 -5.667 1.00 97.00 87 THR A O 1
ATOM 732 N N . ALA A 1 88 ? 9.439 -1.466 -4.630 1.00 97.38 88 ALA A N 1
ATOM 733 C CA . ALA A 1 88 ? 8.335 -0.512 -4.738 1.00 97.38 88 ALA A CA 1
ATOM 734 C C . ALA A 1 88 ? 8.638 0.844 -4.094 1.00 97.38 88 ALA A C 1
ATOM 736 O O . ALA A 1 88 ? 8.358 1.888 -4.684 1.00 97.38 88 ALA A O 1
ATOM 737 N N . ARG A 1 89 ? 9.252 0.847 -2.905 1.00 97.19 89 ARG A N 1
ATOM 738 C CA . ARG A 1 89 ? 9.656 2.088 -2.228 1.00 97.19 89 ARG A CA 1
ATOM 739 C C . ARG A 1 89 ? 10.792 2.786 -2.963 1.00 97.19 89 ARG A C 1
ATOM 741 O O . ARG A 1 89 ? 10.741 3.993 -3.171 1.00 97.19 89 ARG A O 1
ATOM 748 N N . ARG A 1 90 ? 11.797 2.027 -3.404 1.00 97.38 90 ARG A N 1
ATOM 749 C CA . ARG A 1 90 ? 12.966 2.570 -4.111 1.00 97.38 90 ARG A CA 1
ATOM 750 C C . ARG A 1 90 ? 12.607 3.177 -5.470 1.00 97.38 90 ARG A C 1
ATOM 752 O O . ARG A 1 90 ? 13.179 4.185 -5.861 1.00 97.38 90 ARG A O 1
ATOM 759 N N . THR A 1 91 ? 11.656 2.575 -6.178 1.00 96.12 91 THR A N 1
ATOM 760 C CA . THR A 1 91 ? 11.132 3.060 -7.472 1.00 96.12 91 THR A CA 1
ATOM 761 C C . THR A 1 91 ? 9.980 4.059 -7.311 1.00 96.12 91 THR A C 1
ATOM 763 O O . THR A 1 91 ? 9.404 4.534 -8.294 1.00 96.12 91 THR A O 1
ATOM 766 N N . ASN A 1 92 ? 9.646 4.407 -6.063 1.00 96.94 92 ASN A N 1
ATOM 767 C CA . ASN A 1 92 ? 8.569 5.315 -5.692 1.00 96.94 92 ASN A CA 1
ATOM 768 C C . ASN A 1 92 ? 7.173 4.857 -6.182 1.00 96.94 92 ASN A C 1
ATOM 770 O O . ASN A 1 92 ? 6.258 5.673 -6.285 1.00 96.94 92 ASN A O 1
ATOM 774 N N . LEU A 1 93 ? 6.991 3.570 -6.507 1.00 97.19 93 LEU A N 1
ATOM 775 C CA . LEU A 1 93 ? 5.691 2.981 -6.862 1.00 97.19 93 LEU A CA 1
ATOM 776 C C . LEU A 1 93 ? 4.790 2.771 -5.639 1.00 97.19 93 LEU A C 1
ATOM 778 O O . LEU A 1 93 ? 3.573 2.671 -5.784 1.00 97.19 93 LEU A O 1
ATOM 782 N N . SER A 1 94 ? 5.368 2.729 -4.437 1.00 97.69 94 SER A N 1
ATOM 783 C CA . SER A 1 94 ? 4.632 2.809 -3.173 1.00 97.69 94 SER A CA 1
ATOM 784 C C . SER A 1 94 ? 5.282 3.820 -2.241 1.00 97.69 94 SER A C 1
ATOM 786 O O . SER A 1 94 ? 6.468 3.704 -1.930 1.00 97.69 94 SER A O 1
ATOM 788 N N . PHE A 1 95 ? 4.500 4.778 -1.757 1.00 97.19 95 PHE A N 1
ATOM 789 C CA . PHE A 1 95 ? 4.945 5.765 -0.777 1.00 97.19 95 PHE A CA 1
ATOM 790 C C . PHE A 1 95 ? 3.789 6.183 0.129 1.00 97.19 95 PHE A C 1
ATOM 792 O O . PHE A 1 95 ? 2.621 5.988 -0.199 1.00 97.19 95 PHE A O 1
ATOM 799 N N . ALA A 1 96 ? 4.122 6.741 1.287 1.00 97.31 96 ALA A N 1
ATOM 800 C CA . ALA A 1 96 ? 3.143 7.180 2.267 1.00 97.31 96 ALA A CA 1
ATOM 801 C C . ALA A 1 96 ? 3.525 8.545 2.835 1.00 97.31 96 ALA A C 1
ATOM 803 O O . ALA A 1 96 ? 4.708 8.846 2.998 1.00 97.31 96 ALA A O 1
ATOM 804 N N . SER A 1 97 ? 2.509 9.335 3.158 1.00 95.44 97 SER A N 1
ATOM 805 C CA . SER A 1 97 ? 2.587 10.438 4.110 1.00 95.44 97 SER A CA 1
ATOM 806 C C . SER A 1 97 ? 1.921 10.019 5.425 1.00 95.44 97 SER A C 1
ATOM 808 O O . SER A 1 97 ? 1.475 8.880 5.569 1.00 95.44 97 SER A O 1
ATOM 810 N N . ASP A 1 98 ? 1.807 10.942 6.377 1.00 94.56 98 ASP A N 1
ATOM 811 C CA . ASP A 1 98 ? 1.139 10.677 7.657 1.00 94.56 98 ASP A CA 1
ATOM 812 C C . ASP A 1 98 ? -0.355 10.351 7.502 1.00 94.56 98 ASP A C 1
ATOM 814 O O . ASP A 1 98 ? -0.937 9.689 8.357 1.00 94.56 98 ASP A O 1
ATOM 818 N N . THR A 1 99 ? -0.986 10.802 6.413 1.00 96.06 99 THR A N 1
ATOM 819 C CA . THR A 1 99 ? -2.437 10.680 6.204 1.00 96.06 99 THR A CA 1
ATOM 820 C C . THR A 1 99 ? -2.825 9.899 4.957 1.00 96.06 99 THR A C 1
ATOM 822 O O . THR A 1 99 ? -3.973 9.480 4.847 1.00 96.06 99 THR A O 1
ATOM 825 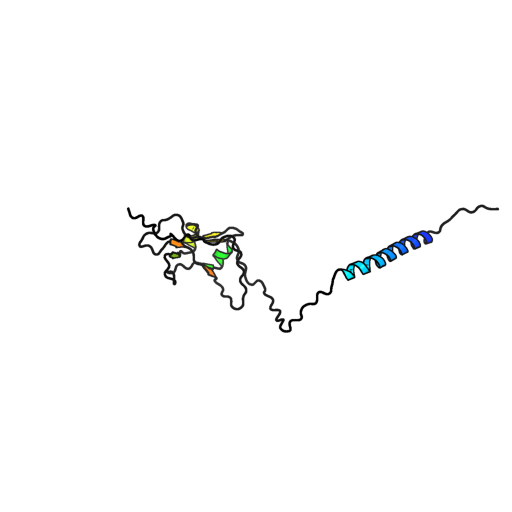N N . LYS A 1 100 ? -1.901 9.689 4.012 1.00 96.62 100 LYS A N 1
ATOM 826 C CA . LYS A 1 100 ? -2.200 9.082 2.711 1.00 96.62 100 LYS A CA 1
ATOM 827 C C . LYS A 1 100 ? -1.210 7.983 2.383 1.00 96.62 100 LYS A C 1
ATOM 829 O O . LYS A 1 100 ? -0.015 8.099 2.646 1.00 96.62 100 LYS A O 1
ATOM 834 N N . PHE A 1 101 ? -1.714 6.938 1.749 1.00 97.88 101 PHE A N 1
ATOM 835 C CA . PHE A 1 101 ? -0.907 5.889 1.151 1.00 97.88 101 PHE A CA 1
ATOM 836 C C . PHE A 1 101 ? -1.134 5.906 -0.356 1.00 97.88 101 PHE A C 1
ATOM 838 O O . PHE A 1 101 ? -2.271 5.983 -0.815 1.00 97.88 101 PHE A O 1
ATOM 845 N N . VAL A 1 102 ? -0.049 5.858 -1.122 1.00 97.81 102 VAL A N 1
ATOM 846 C CA . VAL A 1 102 ? -0.092 5.868 -2.580 1.00 97.81 102 VAL A CA 1
ATOM 847 C C . VAL A 1 102 ? 0.562 4.608 -3.106 1.00 97.81 102 VAL A C 1
ATOM 849 O O . VAL A 1 102 ? 1.691 4.266 -2.750 1.00 97.81 102 VAL A O 1
ATOM 852 N N . MET A 1 103 ? -0.143 3.963 -4.026 1.00 96.75 103 MET A N 1
ATOM 853 C CA . MET A 1 103 ? 0.362 2.879 -4.847 1.00 96.75 10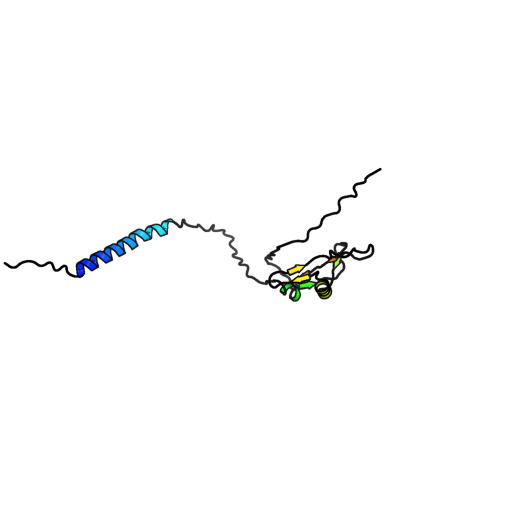3 MET A CA 1
ATOM 854 C C . MET A 1 103 ? 0.056 3.177 -6.314 1.00 96.75 103 MET A C 1
ATOM 856 O O . MET A 1 103 ? -1.032 3.643 -6.646 1.00 96.75 103 MET A O 1
ATOM 860 N N . ARG A 1 104 ? 1.031 2.952 -7.195 1.00 96.12 104 ARG A N 1
ATOM 861 C CA . ARG A 1 104 ? 0.919 3.275 -8.622 1.00 96.12 104 ARG A CA 1
ATOM 862 C C . ARG A 1 104 ? 1.690 2.286 -9.486 1.00 96.12 104 ARG A C 1
ATOM 864 O O . ARG A 1 104 ? 2.678 1.707 -9.043 1.00 96.12 104 ARG A O 1
ATOM 871 N N . ALA A 1 105 ? 1.265 2.152 -10.736 1.00 95.25 105 ALA A N 1
ATOM 872 C CA . ALA A 1 105 ? 2.040 1.454 -11.753 1.00 95.25 105 ALA A CA 1
ATOM 873 C C . ALA A 1 105 ? 3.209 2.324 -12.250 1.00 95.25 105 ALA A C 1
ATOM 875 O O . ALA A 1 105 ? 3.209 3.556 -12.113 1.00 95.25 105 ALA A O 1
ATOM 876 N N . ASP A 1 106 ? 4.203 1.683 -12.857 1.00 95.56 106 ASP A N 1
ATOM 877 C CA . ASP A 1 106 ? 5.264 2.388 -13.561 1.00 95.56 106 ASP A CA 1
ATOM 878 C C . ASP A 1 106 ? 4.720 3.116 -14.799 1.00 95.56 106 ASP A C 1
ATOM 880 O O . ASP A 1 106 ? 4.121 2.508 -15.685 1.00 95.56 106 ASP A O 1
ATOM 884 N N . HIS A 1 107 ? 4.955 4.422 -14.878 1.00 93.00 107 HIS A N 1
ATOM 885 C CA . HIS A 1 107 ? 4.504 5.283 -15.972 1.00 93.00 107 HIS A CA 1
ATOM 886 C C . HIS A 1 107 ? 5.659 5.830 -16.819 1.00 93.00 107 HIS A C 1
ATOM 888 O O . HIS A 1 107 ? 5.402 6.550 -17.781 1.00 93.00 107 HIS A O 1
ATOM 894 N N . THR A 1 108 ? 6.915 5.521 -16.483 1.00 92.94 108 THR A N 1
ATOM 895 C CA . THR A 1 108 ? 8.076 6.096 -17.172 1.00 92.94 108 THR A CA 1
ATOM 896 C C . THR A 1 108 ? 8.670 5.132 -18.190 1.00 92.94 108 THR A C 1
ATOM 898 O O . THR A 1 108 ? 8.997 5.550 -19.302 1.00 92.94 108 THR A O 1
ATOM 901 N N . ASN A 1 109 ? 8.780 3.841 -17.864 1.00 92.25 109 ASN A N 1
ATOM 902 C CA . ASN A 1 109 ? 9.472 2.900 -18.738 1.00 92.25 109 ASN A CA 1
ATOM 903 C C . ASN A 1 109 ? 8.545 2.280 -19.791 1.00 92.25 109 ASN A C 1
ATOM 905 O O . ASN A 1 109 ? 7.354 2.001 -19.581 1.00 92.25 109 ASN A O 1
ATOM 909 N N . ARG A 1 110 ? 9.135 2.014 -20.962 1.00 91.69 110 ARG A N 1
ATOM 910 C CA . ARG A 1 110 ? 8.523 1.166 -21.985 1.00 91.69 110 ARG A CA 1
ATOM 911 C C . ARG A 1 110 ? 8.741 -0.293 -21.607 1.00 91.69 110 ARG A C 1
ATOM 913 O O . ARG A 1 110 ? 9.871 -0.737 -21.446 1.00 91.69 110 ARG A O 1
ATOM 920 N N . VAL A 1 111 ? 7.646 -1.037 -21.511 1.00 92.00 111 VAL A N 1
ATOM 921 C CA . VAL A 1 111 ? 7.679 -2.472 -21.225 1.00 92.00 111 VAL A CA 1
ATOM 922 C C . VAL A 1 111 ? 8.222 -3.208 -22.446 1.00 92.00 111 VAL A C 1
ATOM 924 O O . VAL A 1 111 ? 7.657 -3.090 -23.536 1.00 92.00 111 VAL A O 1
ATOM 927 N N . ALA A 1 112 ? 9.302 -3.970 -22.272 1.00 92.56 112 ALA A N 1
ATOM 928 C CA . ALA A 1 112 ? 9.859 -4.780 -23.349 1.00 92.56 112 ALA A CA 1
ATOM 929 C C . ALA A 1 112 ? 8.831 -5.823 -23.851 1.00 92.56 112 ALA A C 1
ATOM 931 O O . ALA A 1 112 ? 8.004 -6.300 -23.062 1.00 92.56 112 ALA A O 1
ATOM 932 N N . PRO A 1 113 ? 8.862 -6.215 -25.141 1.00 91.06 113 PRO A N 1
ATOM 933 C CA . PRO A 1 113 ? 7.926 -7.196 -25.701 1.00 91.06 113 PRO A CA 1
ATOM 934 C C . PRO A 1 113 ? 7.880 -8.523 -24.930 1.00 91.06 113 PRO A C 1
ATOM 936 O O . PRO A 1 113 ? 6.809 -9.097 -24.772 1.00 91.06 113 PRO A O 1
ATOM 939 N N . ASN A 1 114 ? 9.032 -8.940 -24.416 1.00 91.44 114 ASN A N 1
ATOM 940 C CA . ASN A 1 114 ? 9.328 -10.213 -23.767 1.00 91.44 114 ASN A CA 1
ATOM 941 C C . ASN A 1 114 ? 9.395 -10.108 -22.228 1.00 91.44 114 ASN A C 1
ATOM 943 O O . ASN A 1 114 ? 9.719 -11.085 -21.560 1.00 91.44 114 ASN A O 1
ATOM 947 N N . ALA A 1 115 ? 9.094 -8.939 -21.654 1.00 90.69 115 ALA A N 1
ATOM 948 C CA . ALA A 1 115 ? 8.963 -8.784 -20.207 1.00 90.69 115 ALA A CA 1
ATOM 949 C C . ALA A 1 115 ? 7.598 -9.289 -19.713 1.00 90.69 115 ALA A C 1
ATOM 951 O O . ALA A 1 115 ? 6.601 -9.170 -20.429 1.00 90.69 115 ALA A O 1
ATOM 952 N N . ARG A 1 116 ? 7.548 -9.752 -18.454 1.00 91.38 116 ARG A N 1
ATOM 953 C CA . ARG A 1 116 ? 6.315 -10.192 -17.772 1.00 91.38 116 ARG A CA 1
ATOM 954 C C . ARG A 1 116 ? 5.207 -9.136 -17.859 1.00 91.38 116 ARG A C 1
ATOM 956 O O . ARG A 1 116 ? 4.061 -9.437 -18.177 1.00 91.38 116 ARG A O 1
ATOM 963 N N . GLY A 1 117 ? 5.570 -7.871 -17.662 1.00 93.50 117 GLY A N 1
ATOM 964 C CA . GLY A 1 117 ? 4.650 -6.759 -17.827 1.00 93.50 117 GLY A CA 1
ATOM 965 C C . GLY A 1 117 ? 5.160 -5.452 -17.250 1.00 93.50 117 GLY A C 1
ATOM 966 O O . GLY A 1 117 ? 6.350 -5.304 -16.993 1.00 93.50 117 GLY A O 1
ATOM 967 N N . ARG A 1 118 ? 4.242 -4.497 -17.079 1.00 95.31 118 ARG A N 1
ATOM 968 C CA . ARG A 1 118 ? 4.523 -3.213 -16.423 1.00 95.31 118 ARG A CA 1
ATOM 969 C C . ARG A 1 118 ? 4.658 -3.412 -14.920 1.00 95.31 118 ARG A C 1
ATOM 971 O O . ARG A 1 118 ? 3.794 -4.062 -14.332 1.00 95.31 118 ARG A O 1
ATOM 978 N N . ASP A 1 119 ? 5.675 -2.810 -14.312 1.00 96.62 119 ASP A N 1
ATOM 979 C CA . ASP A 1 119 ? 5.845 -2.847 -12.861 1.00 96.62 119 ASP A CA 1
ATOM 980 C C . ASP A 1 119 ? 4.622 -2.246 -12.161 1.00 96.62 119 ASP A C 1
ATOM 982 O O . ASP A 1 119 ? 4.157 -1.152 -12.497 1.00 96.62 119 ASP A O 1
ATOM 986 N N . SER A 1 120 ? 4.071 -2.992 -11.211 1.00 96.31 120 SER A N 1
ATOM 987 C CA . SER A 1 120 ? 2.888 -2.600 -10.452 1.00 96.31 120 SER A CA 1
ATOM 988 C C . SER A 1 120 ? 2.905 -3.233 -9.067 1.00 96.31 120 SER A C 1
ATOM 990 O O . SER A 1 120 ? 3.797 -4.010 -8.726 1.00 96.31 120 SER A O 1
ATOM 992 N N . ILE A 1 121 ? 1.914 -2.887 -8.254 1.00 97.31 121 ILE A N 1
ATOM 993 C CA . ILE A 1 121 ? 1.849 -3.259 -6.846 1.00 97.31 121 ILE A CA 1
ATOM 994 C C . ILE A 1 121 ? 0.582 -4.058 -6.583 1.00 97.31 121 ILE A C 1
ATOM 996 O O . ILE A 1 121 ? -0.511 -3.645 -6.966 1.00 97.31 121 ILE A O 1
ATOM 1000 N N . ARG A 1 122 ? 0.741 -5.174 -5.875 1.00 96.25 122 ARG A N 1
ATOM 1001 C CA . ARG A 1 122 ? -0.348 -5.955 -5.300 1.00 96.25 122 ARG A CA 1
ATOM 1002 C C . ARG A 1 122 ? -0.060 -6.149 -3.824 1.00 96.25 122 ARG A C 1
ATOM 1004 O O . ARG A 1 122 ? 1.034 -6.582 -3.467 1.00 96.25 122 ARG A O 1
ATOM 1011 N N . ILE A 1 123 ? -1.026 -5.783 -2.988 1.00 97.00 123 ILE A N 1
ATOM 1012 C CA . ILE A 1 123 ? -0.915 -5.921 -1.539 1.00 97.00 123 ILE A CA 1
ATOM 1013 C C . ILE A 1 123 ? -2.005 -6.829 -0.989 1.00 97.00 123 ILE A C 1
ATOM 1015 O O . ILE A 1 123 ? -3.120 -6.851 -1.505 1.00 97.00 123 ILE A O 1
ATOM 1019 N N . HIS A 1 124 ? -1.674 -7.532 0.086 1.00 95.56 124 HIS A N 1
ATOM 1020 C CA . HIS A 1 124 ? -2.580 -8.401 0.824 1.00 95.56 124 HIS A CA 1
ATOM 1021 C C . HIS A 1 124 ? -2.465 -8.112 2.322 1.00 95.56 124 HIS A C 1
ATOM 1023 O O . HIS A 1 124 ? -1.356 -7.950 2.833 1.00 95.56 124 HIS A O 1
ATOM 1029 N N . SER A 1 125 ? -3.587 -8.014 3.035 1.00 95.81 125 SER A N 1
ATOM 1030 C CA . SER A 1 125 ? -3.573 -7.760 4.477 1.00 95.81 125 SER A CA 1
ATOM 1031 C C . SER A 1 125 ? -3.072 -8.988 5.232 1.00 95.81 125 SER A C 1
ATOM 1033 O O . SER A 1 125 ? -3.405 -10.121 4.895 1.00 95.81 125 SER A O 1
ATOM 1035 N N . ASN A 1 126 ? -2.301 -8.787 6.300 1.00 94.62 126 ASN A N 1
ATOM 1036 C CA . ASN A 1 126 ? -1.830 -9.914 7.118 1.00 94.62 126 ASN A CA 1
ATOM 1037 C C . 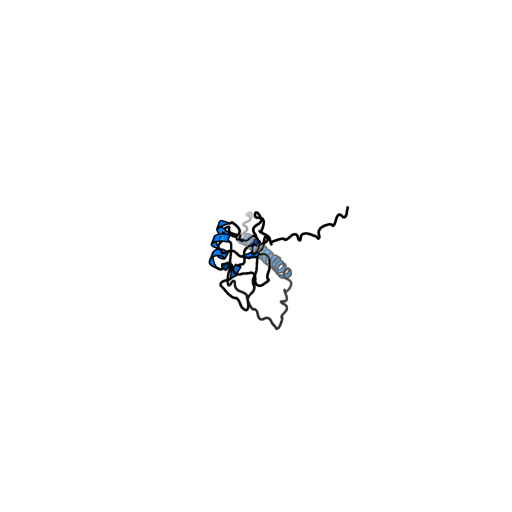ASN A 1 126 ? -2.972 -10.566 7.912 1.00 94.62 126 ASN A C 1
ATOM 1039 O O . ASN A 1 126 ? -2.902 -11.740 8.265 1.00 94.62 126 ASN A O 1
ATOM 1043 N N . LYS A 1 127 ? -4.012 -9.785 8.220 1.00 95.25 127 LYS A N 1
ATOM 1044 C CA . LYS A 1 127 ? -5.217 -10.244 8.907 1.00 95.25 127 LYS A CA 1
ATOM 1045 C C . LYS A 1 127 ? -6.285 -10.652 7.898 1.00 95.25 127 LYS A C 1
ATOM 1047 O O . LYS A 1 127 ? -6.447 -9.999 6.866 1.00 95.25 127 LYS A O 1
ATOM 1052 N N . ALA A 1 128 ? -7.031 -11.691 8.255 1.00 94.12 128 ALA A N 1
ATOM 1053 C CA . ALA A 1 128 ? -8.269 -12.085 7.602 1.00 94.12 128 ALA A CA 1
ATOM 1054 C C . ALA A 1 128 ? -9.451 -11.709 8.502 1.00 94.12 128 ALA A C 1
ATOM 1056 O O . ALA A 1 128 ? -9.357 -11.802 9.728 1.00 94.12 128 ALA A O 1
ATOM 1057 N N . TYR A 1 129 ? -10.559 -11.307 7.890 1.00 92.25 129 TYR A N 1
ATOM 1058 C CA . TYR A 1 129 ? -11.777 -10.915 8.589 1.00 92.25 129 TYR A CA 1
ATOM 1059 C C . TYR A 1 129 ? -12.942 -11.759 8.068 1.00 92.25 129 TYR A C 1
ATOM 1061 O O . TYR A 1 129 ? -13.047 -11.971 6.862 1.00 92.25 129 TYR A O 1
ATOM 1069 N N . ALA A 1 130 ? -13.784 -12.258 8.975 1.00 89.75 130 ALA A N 1
ATOM 1070 C CA . ALA A 1 130 ? -14.986 -13.020 8.633 1.00 89.75 130 ALA A CA 1
ATOM 1071 C C . ALA A 1 130 ? -16.192 -12.070 8.545 1.00 89.75 130 ALA A C 1
ATOM 1073 O O . ALA A 1 130 ? -16.370 -11.389 7.537 1.00 89.75 130 ALA A O 1
ATOM 1074 N N . ASP A 1 131 ? -16.956 -11.937 9.629 1.00 90.25 131 ASP A N 1
ATOM 1075 C CA . ASP A 1 131 ? -18.077 -11.000 9.707 1.00 90.25 131 ASP A CA 1
ATOM 1076 C C . ASP A 1 131 ? -17.563 -9.598 10.045 1.00 90.25 131 ASP A C 1
ATOM 1078 O O . ASP A 1 131 ? -17.384 -9.231 11.208 1.00 90.25 131 ASP A O 1
ATOM 1082 N N . SER A 1 132 ? -17.270 -8.808 9.013 1.00 91.19 132 SER A N 1
ATOM 1083 C CA . SER A 1 132 ? -16.706 -7.467 9.174 1.00 91.19 132 SER A CA 1
ATOM 1084 C C . SER A 1 132 ? -17.250 -6.471 8.156 1.00 91.19 132 SER A C 1
ATOM 1086 O O . SER A 1 132 ? -17.745 -6.845 7.095 1.00 91.19 132 SER A O 1
ATOM 1088 N N . VAL A 1 133 ? -17.140 -5.186 8.492 1.00 92.88 133 VAL A N 1
ATOM 1089 C CA . VAL A 1 133 ? -17.389 -4.076 7.568 1.00 92.88 133 VAL A CA 1
ATOM 1090 C C . VAL A 1 133 ? -16.059 -3.387 7.302 1.00 92.88 133 VAL A C 1
ATOM 1092 O O . VAL A 1 133 ? -15.416 -2.891 8.227 1.00 92.88 133 VAL A O 1
ATOM 1095 N N . THR A 1 134 ? -15.653 -3.346 6.035 1.00 95.00 134 THR A N 1
ATOM 1096 C CA . THR A 1 134 ? -14.453 -2.631 5.591 1.00 95.00 134 THR A CA 1
ATOM 1097 C C . THR A 1 134 ? -14.855 -1.315 4.943 1.00 95.00 134 THR A C 1
ATOM 1099 O O . THR A 1 134 ? -15.664 -1.294 4.018 1.00 95.00 134 THR A O 1
ATOM 1102 N N . ILE A 1 135 ? -14.273 -0.216 5.419 1.00 95.81 135 ILE A N 1
ATOM 1103 C CA . ILE A 1 135 ? -14.453 1.118 4.843 1.00 95.81 135 ILE A CA 1
ATOM 1104 C C . ILE A 1 135 ? -13.120 1.541 4.238 1.00 95.81 135 ILE A C 1
ATOM 1106 O O . ILE A 1 135 ? -12.095 1.518 4.921 1.00 95.81 135 ILE A O 1
ATOM 1110 N N . LEU A 1 136 ? -13.147 1.925 2.964 1.00 96.00 136 LEU A N 1
ATOM 1111 C CA . LEU A 1 136 ? -11.991 2.436 2.243 1.00 96.00 136 LEU A CA 1
ATOM 1112 C C . LEU A 1 136 ? -12.263 3.884 1.827 1.00 96.00 136 LEU A C 1
ATOM 1114 O O . LEU A 1 136 ? -13.185 4.144 1.058 1.00 96.00 136 LEU A O 1
ATOM 1118 N N . ASP A 1 137 ? -11.455 4.806 2.342 1.00 96.75 137 ASP A N 1
ATOM 1119 C CA . ASP A 1 137 ? -11.457 6.212 1.939 1.00 96.75 137 ASP A CA 1
ATOM 1120 C C . ASP A 1 137 ? -10.429 6.404 0.812 1.00 96.75 137 ASP A C 1
ATOM 1122 O O . ASP A 1 137 ? -9.224 6.240 1.029 1.00 96.75 137 ASP A O 1
ATOM 1126 N N . VAL A 1 138 ? -10.911 6.653 -0.411 1.00 95.56 138 VAL A N 1
ATOM 1127 C CA . VAL A 1 138 ? -10.094 6.728 -1.632 1.00 95.56 138 VAL A CA 1
ATOM 1128 C C . VAL A 1 138 ? -10.197 8.116 -2.238 1.00 95.56 138 VAL A C 1
ATOM 1130 O O . VAL A 1 138 ? -11.245 8.507 -2.743 1.00 95.56 138 VAL A O 1
ATOM 1133 N N . GLU A 1 139 ? -9.076 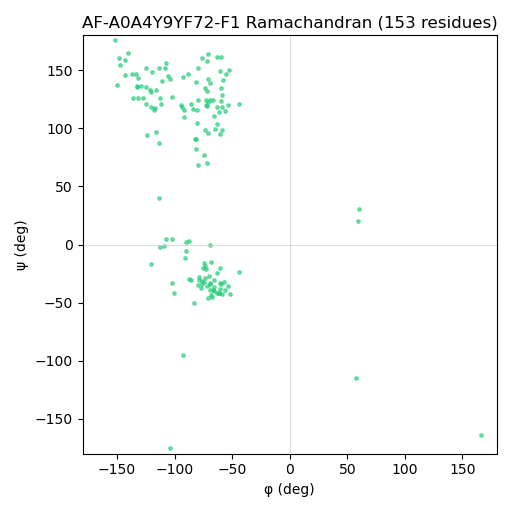8.829 -2.273 1.00 96.38 139 GLU A N 1
ATOM 1134 C CA . GLU A 1 139 ? -8.993 10.127 -2.950 1.00 96.38 139 GLU A CA 1
ATOM 1135 C C . GLU A 1 139 ? -8.835 9.989 -4.471 1.00 96.38 139 GLU A C 1
ATOM 1137 O O . GLU A 1 139 ? -9.352 10.806 -5.228 1.00 96.38 139 GLU A O 1
ATOM 1142 N N . HIS A 1 140 ? -8.120 8.958 -4.931 1.00 95.81 140 HIS A N 1
ATOM 1143 C CA . HIS A 1 140 ? -7.899 8.690 -6.349 1.00 95.81 140 HIS A CA 1
ATOM 1144 C C . HIS A 1 140 ? -7.733 7.188 -6.595 1.00 95.81 140 HIS A C 1
ATOM 1146 O O . HIS A 1 140 ? -7.010 6.508 -5.865 1.00 95.81 140 HIS A O 1
ATOM 1152 N N . MET A 1 141 ? -8.353 6.675 -7.658 1.00 94.50 141 MET A N 1
ATOM 1153 C CA . MET A 1 141 ? -8.216 5.286 -8.112 1.00 94.50 141 MET A CA 1
ATOM 1154 C C . MET A 1 141 ? -7.511 5.222 -9.474 1.00 94.50 141 MET A C 1
ATOM 1156 O O . MET A 1 141 ? -7.577 6.189 -10.228 1.00 94.50 141 MET A O 1
ATOM 1160 N N . PRO A 1 142 ? -6.795 4.136 -9.815 1.00 90.69 142 PRO A N 1
ATOM 1161 C CA . PRO A 1 142 ? -6.113 4.040 -11.102 1.00 90.69 142 PRO A CA 1
ATOM 1162 C C . PRO A 1 142 ? -7.088 4.142 -12.279 1.00 90.69 142 PRO A C 1
ATOM 1164 O O . PRO A 1 142 ? -8.102 3.449 -12.315 1.00 90.69 142 PRO A O 1
ATOM 1167 N N . GLU A 1 143 ? -6.730 4.942 -13.277 1.00 88.00 143 GLU A N 1
ATOM 1168 C CA . GLU A 1 143 ? -7.466 5.049 -14.534 1.00 88.00 143 GLU A CA 1
ATOM 1169 C C . GLU A 1 143 ? -6.639 4.445 -15.670 1.00 88.00 143 GLU A C 1
ATOM 1171 O O . GLU A 1 143 ? -5.416 4.603 -15.730 1.00 88.00 143 GLU A O 1
ATOM 1176 N N . ALA A 1 144 ? -7.302 3.744 -16.589 1.00 69.88 144 ALA A N 1
ATOM 1177 C CA . ALA A 1 144 ? -6.667 3.186 -17.774 1.00 69.88 144 ALA A CA 1
ATOM 1178 C C . ALA A 1 144 ? -7.396 3.660 -19.032 1.00 69.88 144 ALA A C 1
ATOM 1180 O O . ALA A 1 144 ? -8.571 3.358 -19.235 1.00 69.88 144 ALA A O 1
ATOM 1181 N N . ALA A 1 145 ? -6.680 4.348 -19.924 1.00 61.72 145 ALA A N 1
ATOM 1182 C CA . ALA A 1 145 ? -7.149 4.566 -21.285 1.00 61.72 145 ALA A CA 1
ATOM 1183 C C . ALA A 1 145 ? -6.866 3.303 -22.112 1.00 61.72 145 ALA A C 1
ATOM 1185 O O . ALA A 1 145 ? -5.709 2.931 -22.323 1.00 61.72 145 ALA A O 1
ATOM 1186 N N . ARG A 1 146 ? -7.917 2.627 -22.591 1.00 58.28 146 ARG A N 1
ATOM 1187 C CA . ARG A 1 146 ? -7.776 1.546 -23.575 1.00 58.28 146 ARG A CA 1
ATOM 1188 C C . ARG A 1 146 ? -7.344 2.172 -24.908 1.00 58.28 146 ARG A C 1
ATOM 1190 O O . ARG A 1 146 ? -8.070 3.036 -25.400 1.00 58.28 146 ARG A O 1
ATOM 1197 N N . PRO A 1 147 ? -6.224 1.757 -25.532 1.00 54.88 147 PRO A N 1
ATOM 1198 C CA . PRO A 1 147 ? -5.947 2.154 -26.906 1.00 54.88 147 PRO A CA 1
ATOM 1199 C C . PRO A 1 147 ? -7.103 1.663 -27.787 1.00 54.88 147 PRO A C 1
ATOM 1201 O O . PRO A 1 147 ? -7.390 0.463 -27.823 1.00 54.88 147 PRO A O 1
ATOM 1204 N N . GLY A 1 148 ? -7.814 2.592 -28.431 1.00 62.88 148 GLY A N 1
ATOM 1205 C CA . GLY A 1 148 ? -8.827 2.264 -29.435 1.00 62.88 148 GLY A CA 1
ATOM 1206 C C . GLY A 1 148 ? -8.206 1.476 -30.596 1.00 62.88 148 GLY A C 1
ATOM 1207 O O . GLY A 1 148 ? -6.980 1.484 -30.748 1.00 62.88 148 GLY A O 1
ATOM 1208 N N . PRO A 1 149 ? -9.014 0.770 -31.409 1.00 57.44 149 PRO A N 1
ATOM 1209 C CA . PRO A 1 149 ? -8.481 0.024 -32.542 1.00 57.44 149 PRO A CA 1
ATOM 1210 C C . PRO A 1 149 ? -7.676 0.965 -33.452 1.00 57.44 149 PRO A C 1
ATOM 1212 O O . PRO A 1 149 ? -8.023 2.148 -33.552 1.00 57.44 149 PRO A O 1
ATOM 1215 N N . PRO A 1 150 ? -6.603 0.474 -34.104 1.00 56.19 150 PRO A N 1
ATOM 1216 C CA . PRO A 1 150 ? -5.871 1.275 -35.071 1.00 56.19 150 PRO A CA 1
ATOM 1217 C C . PRO A 1 150 ? -6.881 1.800 -36.087 1.00 56.19 150 PRO A C 1
ATOM 1219 O O . PRO A 1 150 ? -7.592 1.021 -36.722 1.00 56.19 150 PRO A O 1
ATOM 1222 N N . SER A 1 151 ? -6.991 3.124 -36.202 1.00 61.53 151 SER A N 1
ATOM 1223 C CA . SER A 1 151 ? -7.743 3.716 -37.299 1.00 61.53 151 SER A CA 1
ATOM 1224 C C . SER A 1 151 ? -6.990 3.342 -38.569 1.00 61.53 151 SER A C 1
ATOM 1226 O O . SER A 1 151 ? -5.940 3.898 -38.883 1.00 61.53 151 SER A O 1
ATOM 1228 N N . GLY A 1 152 ? -7.480 2.305 -39.246 1.00 57.19 152 GLY A N 1
ATOM 1229 C CA . GLY A 1 152 ? -7.002 1.912 -40.556 1.00 57.19 152 GLY A CA 1
ATOM 1230 C C . GLY A 1 152 ? -7.229 3.078 -41.502 1.00 57.19 152 GLY A C 1
ATOM 1231 O O . GLY A 1 152 ? -8.320 3.245 -42.036 1.00 57.19 152 GLY A O 1
ATOM 1232 N N . ARG A 1 153 ? -6.208 3.912 -41.690 1.00 52.62 153 ARG A N 1
ATOM 1233 C CA . ARG A 1 153 ? -6.118 4.754 -42.873 1.00 52.62 153 ARG A CA 1
ATOM 1234 C C . ARG A 1 153 ? -5.555 3.877 -43.977 1.00 52.62 153 ARG A C 1
ATOM 1236 O O . ARG A 1 153 ? -4.348 3.735 -44.118 1.00 52.62 153 ARG A O 1
ATOM 1243 N N . SER A 1 154 ? -6.468 3.247 -44.705 1.00 54.03 154 SER A N 1
ATOM 1244 C CA . SER A 1 154 ? -6.241 2.855 -46.087 1.00 54.03 154 SER A CA 1
ATOM 1245 C C . SER A 1 154 ? -5.993 4.119 -46.913 1.00 54.03 154 SER A C 1
ATOM 1247 O O . SER A 1 154 ? -6.902 4.943 -47.040 1.00 54.03 154 SER A O 1
ATOM 1249 N N . ALA A 1 155 ? -4.780 4.264 -47.435 1.00 47.34 155 ALA A N 1
ATOM 1250 C CA . ALA A 1 155 ? -4.453 4.996 -48.656 1.00 47.34 155 ALA A CA 1
ATOM 1251 C C . ALA A 1 155 ? -3.104 4.482 -49.168 1.00 47.34 155 ALA A C 1
ATOM 1253 O O . ALA A 1 155 ? -2.160 4.439 -48.346 1.00 47.34 155 ALA A O 1
#

Secondary structure (DSSP, 8-state):
---------THHHHHHHHHHHHHHHHHHHHHHHTSS--------TT-------------TTHHHHHEEE--SPPTT--SEEE--HHHHHHTTSEEE-SS-EEE----SSPPPTTSS-EEE--EEESS--SS-------S------PPPPP-----

Radius of gyration: 36.69 Å; Cα contacts (8 Å, |Δi|>4): 118; chains: 1; bounding box: 65×82×112 Å

Mean predicted aligned error: 16.33 Å

pLDDT: mean 80.14, std 18.07, range [38.31, 97.88]

Foldseek 3Di:
DDDDDDDDDPVVVVVVVVVVVVVVVVVVVVVVVPVDDPPDPPPDVPPPVPDDDDPDDAFFCSQVVFKFWDQDQDPVQDQEGGDGPVVCVVVVQWHGDRGDTHHHWDDPDDDDPPDSHTYGTDMDGPDDDDPDDDDDDDPDDDDDDDPDDPPPPDD